Protein AF-A0A7S0EMH3-F1 (afdb_monomer)

Organism: NCBI:txid3032

InterPro domains:
  IPR011042 Six-bladed beta-propeller, TolB-like [G3DSA:2.120.10.30] (2-107)

Solvent-accessible surface area (backbone atoms only — not comparable to full-atom values): 6421 Å² total; per-residue (Å²): 114,41,82,49,68,49,97,81,18,48,42,33,32,28,39,85,86,65,83,47,75,39,56,42,55,70,87,83,54,85,55,51,29,46,41,78,76,40,62,30,70,86,60,54,33,35,36,30,40,34,37,42,59,98,46,103,78,55,87,83,69,55,52,32,27,45,34,30,23,35,62,84,76,19,49,76,78,46,76,43,81,46,95,55,58,67,82,45,71,46,56,38,87,85,48,82,48,75,52,68,43,58,74,78,80,76,80,126

Structure (mmCIF, N/CA/C/O backbone):
data_AF-A0A7S0EMH3-F1
#
_entry.id   AF-A0A7S0EMH3-F1
#
loop_
_atom_site.group_PDB
_atom_site.id
_atom_site.type_symbol
_atom_site.label_atom_id
_atom_site.label_alt_id
_atom_site.label_comp_id
_atom_site.label_asym_id
_atom_site.label_entity_id
_atom_site.label_seq_id
_atom_site.pdbx_PDB_ins_code
_atom_site.Cartn_x
_atom_site.Cartn_y
_atom_site.Cartn_z
_atom_site.occupancy
_atom_site.B_iso_or_equiv
_atom_site.auth_seq_id
_atom_site.auth_comp_id
_atom_site.auth_asym_id
_atom_site.auth_atom_id
_atom_site.pdbx_PDB_model_num
ATOM 1 N N . ARG A 1 1 ? -11.995 -10.960 1.320 1.00 92.25 1 ARG A N 1
ATOM 2 C CA . ARG A 1 1 ? -11.150 -10.348 0.269 1.00 92.25 1 ARG A CA 1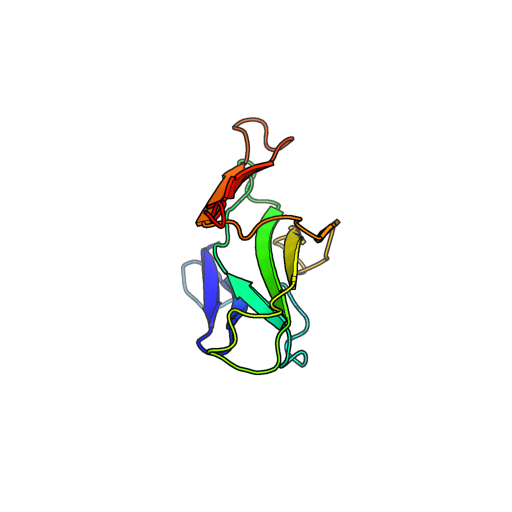
ATOM 3 C C . ARG A 1 1 ? -9.706 -10.514 0.695 1.00 92.25 1 ARG A C 1
ATOM 5 O O . ARG A 1 1 ? -9.432 -10.375 1.880 1.00 92.25 1 ARG A O 1
ATOM 12 N N . ILE A 1 2 ? -8.829 -10.873 -0.229 1.00 96.06 2 ILE A N 1
ATOM 13 C CA . ILE A 1 2 ? -7.413 -11.143 0.023 1.00 96.06 2 ILE A CA 1
ATOM 14 C C . ILE A 1 2 ? -6.626 -10.212 -0.893 1.00 96.06 2 ILE A C 1
ATOM 16 O O . ILE A 1 2 ? -6.942 -10.132 -2.073 1.00 96.06 2 ILE A O 1
ATOM 20 N N . ALA A 1 3 ? -5.638 -9.497 -0.358 1.00 96.62 3 ALA A N 1
ATOM 21 C CA . ALA A 1 3 ? -4.696 -8.755 -1.190 1.00 96.62 3 ALA A CA 1
ATOM 22 C C . ALA A 1 3 ? -3.547 -9.694 -1.563 1.00 96.62 3 ALA A C 1
ATOM 24 O O . ALA A 1 3 ? -2.989 -10.351 -0.683 1.00 96.62 3 ALA A O 1
ATOM 25 N N . CYS A 1 4 ? -3.199 -9.772 -2.842 1.00 94.81 4 CYS A N 1
ATOM 26 C CA . CYS A 1 4 ? -2.108 -10.605 -3.328 1.00 94.81 4 CYS A CA 1
ATOM 27 C C . CYS A 1 4 ? -1.167 -9.814 -4.238 1.00 94.81 4 CYS A C 1
ATOM 29 O O . CYS A 1 4 ? -1.546 -8.809 -4.844 1.00 94.81 4 CYS A O 1
ATOM 31 N N . LEU A 1 5 ? 0.078 -10.283 -4.306 1.00 93.44 5 LEU A N 1
ATOM 32 C CA . LEU A 1 5 ? 1.096 -9.773 -5.213 1.00 93.44 5 LEU A CA 1
ATOM 33 C C . LEU A 1 5 ? 1.421 -10.847 -6.245 1.00 93.44 5 LEU A C 1
ATOM 35 O O . LEU A 1 5 ? 1.612 -12.010 -5.881 1.00 93.44 5 LEU A O 1
ATOM 39 N N . THR A 1 6 ? 1.502 -10.467 -7.515 1.00 91.56 6 THR A N 1
ATOM 40 C CA . THR A 1 6 ? 1.969 -11.374 -8.568 1.00 91.56 6 THR A CA 1
ATOM 41 C C . THR A 1 6 ? 3.493 -11.432 -8.595 1.00 91.56 6 THR A C 1
ATOM 43 O O . THR A 1 6 ? 4.188 -10.616 -7.982 1.00 91.56 6 THR A O 1
ATOM 46 N N . ARG A 1 7 ? 4.039 -12.386 -9.354 1.00 88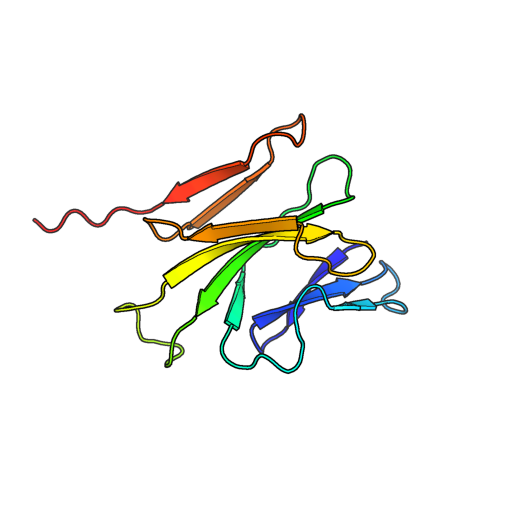.00 7 ARG A N 1
ATOM 47 C CA . ARG A 1 7 ? 5.487 -12.512 -9.567 1.00 88.00 7 ARG A CA 1
ATOM 48 C C . ARG A 1 7 ? 6.085 -11.266 -10.233 1.00 88.00 7 ARG A C 1
ATOM 50 O O . ARG A 1 7 ? 7.239 -10.914 -9.987 1.00 88.00 7 ARG A O 1
ATOM 57 N N . GLU A 1 8 ? 5.294 -10.593 -11.055 1.00 87.50 8 GLU A N 1
ATOM 58 C CA . GLU A 1 8 ? 5.640 -9.369 -11.775 1.00 87.50 8 GLU A CA 1
ATOM 59 C C . GLU A 1 8 ? 5.615 -8.141 -10.855 1.00 87.50 8 GLU A C 1
ATOM 61 O O . GLU A 1 8 ? 6.135 -7.093 -11.229 1.00 87.50 8 GLU A O 1
ATOM 66 N N . GLY A 1 9 ? 5.087 -8.278 -9.635 1.00 90.62 9 GLY A N 1
ATOM 67 C CA . GLY A 1 9 ? 4.947 -7.192 -8.672 1.00 90.62 9 GLY A CA 1
ATOM 68 C C . GLY A 1 9 ? 3.640 -6.418 -8.812 1.00 90.62 9 GLY A C 1
ATOM 69 O O . GLY A 1 9 ? 3.546 -5.324 -8.270 1.00 90.62 9 GLY A O 1
ATOM 70 N N . GLN A 1 10 ? 2.638 -6.956 -9.511 1.00 94.25 10 GLN A N 1
ATOM 71 C CA . GLN A 1 10 ? 1.308 -6.347 -9.565 1.00 94.25 10 GLN A CA 1
ATOM 72 C C . GLN A 1 10 ? 0.532 -6.634 -8.286 1.00 94.25 10 GLN A C 1
ATOM 74 O O . GLN A 1 10 ? 0.677 -7.709 -7.701 1.00 94.25 10 GLN A O 1
ATOM 79 N N . ILE A 1 11 ? -0.313 -5.694 -7.870 1.00 96.44 11 ILE A N 1
ATOM 80 C CA . ILE A 1 11 ? -1.173 -5.841 -6.697 1.00 96.44 11 ILE A CA 1
ATOM 81 C C . ILE A 1 11 ? -2.631 -6.051 -7.109 1.00 96.44 11 ILE A C 1
ATOM 83 O O . ILE A 1 11 ? -3.184 -5.321 -7.930 1.00 96.44 11 ILE A O 1
ATOM 87 N N . ASN A 1 12 ? -3.266 -7.056 -6.510 1.00 96.56 12 ASN A N 1
ATOM 88 C CA . ASN A 1 12 ? -4.650 -7.413 -6.800 1.00 96.56 12 ASN A CA 1
ATOM 89 C C . ASN A 1 12 ? -5.419 -7.704 -5.512 1.00 96.56 12 ASN A C 1
ATOM 91 O O . ASN A 1 12 ? -4.842 -8.099 -4.495 1.00 96.56 12 ASN A O 1
ATOM 95 N N . ILE A 1 13 ? -6.739 -7.558 -5.579 1.00 97.19 13 ILE A N 1
ATOM 96 C CA . ILE A 1 13 ? -7.676 -8.109 -4.605 1.00 97.19 13 ILE A CA 1
ATOM 97 C C . ILE A 1 13 ? -8.348 -9.314 -5.221 1.00 97.19 13 ILE A C 1
ATOM 99 O O . ILE A 1 13 ? -8.856 -9.218 -6.328 1.00 97.19 13 ILE A O 1
ATOM 103 N N . VAL A 1 14 ? -8.397 -10.417 -4.486 1.00 95.75 14 VAL A N 1
ATOM 104 C CA . VAL A 1 14 ? -9.122 -11.623 -4.882 1.00 95.75 14 VAL A CA 1
ATOM 105 C C . VAL A 1 14 ? -10.182 -11.985 -3.845 1.00 95.75 14 VAL A C 1
ATOM 107 O O . VAL A 1 14 ? -10.046 -11.701 -2.641 1.00 95.75 14 VAL A O 1
ATOM 110 N N . SER A 1 15 ? -11.274 -12.597 -4.293 1.00 94.4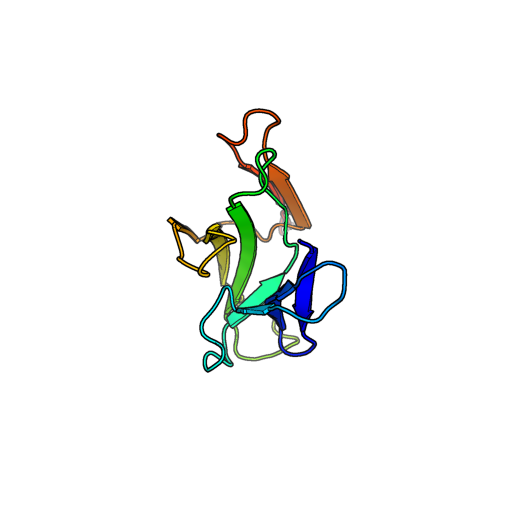4 15 SER A N 1
ATOM 111 C CA . SER A 1 15 ? -12.242 -13.224 -3.397 1.00 94.44 15 SER A CA 1
ATOM 112 C C . SER A 1 15 ? -11.601 -14.421 -2.671 1.00 94.44 15 SER A C 1
ATOM 114 O O . SER A 1 15 ? -10.643 -15.011 -3.172 1.00 94.44 15 SER A O 1
ATOM 116 N N . PRO A 1 16 ? -12.083 -14.801 -1.470 1.00 93.06 16 PRO A N 1
ATOM 117 C CA . PRO A 1 16 ? -11.533 -15.950 -0.743 1.00 93.06 16 PRO A CA 1
ATOM 118 C C . PRO A 1 16 ? -11.636 -17.283 -1.496 1.00 93.06 16 PRO A C 1
ATOM 120 O O . PRO A 1 16 ? -10.824 -18.171 -1.269 1.00 93.06 16 PRO A O 1
ATOM 123 N N . ASP A 1 17 ? -12.622 -17.413 -2.384 1.00 93.69 17 ASP A N 1
ATOM 124 C CA . ASP A 1 17 ? -12.810 -18.569 -3.267 1.00 93.69 17 ASP A CA 1
ATOM 125 C C . ASP A 1 17 ? -12.058 -18.440 -4.610 1.00 93.69 17 ASP A C 1
ATOM 127 O O . ASP A 1 17 ? -12.128 -19.345 -5.439 1.00 93.69 17 ASP A O 1
ATOM 131 N N . GLY A 1 18 ? -11.344 -17.329 -4.830 1.00 89.38 18 GLY A N 1
ATOM 132 C CA . GLY A 1 18 ? -10.494 -17.073 -5.995 1.00 89.38 18 GLY A CA 1
ATOM 133 C C . GLY A 1 18 ? -11.222 -16.740 -7.301 1.00 89.38 18 GLY A C 1
ATOM 134 O O . GLY A 1 18 ? -10.566 -16.610 -8.331 1.00 89.38 18 GLY A O 1
ATOM 135 N N . ARG A 1 19 ? -12.553 -16.623 -7.295 1.00 90.62 19 ARG A N 1
ATOM 136 C CA . ARG A 1 19 ? -13.357 -16.436 -8.517 1.00 90.62 19 ARG A CA 1
ATOM 137 C C . ARG A 1 19 ? -13.416 -14.999 -9.012 1.00 90.62 19 ARG A C 1
ATOM 139 O O . ARG A 1 19 ? -13.498 -14.775 -10.215 1.00 90.62 19 ARG A O 1
ATOM 146 N N . GLU A 1 20 ? -13.375 -14.035 -8.104 1.00 89.75 20 GLU A N 1
ATOM 147 C CA . GLU A 1 20 ? -13.414 -12.615 -8.438 1.00 89.75 20 GLU A CA 1
ATOM 148 C C . GLU A 1 20 ? -12.060 -11.980 -8.157 1.00 89.75 20 GLU A C 1
ATOM 150 O O . GLU A 1 20 ? -11.414 -12.296 -7.152 1.00 89.75 20 GLU A O 1
ATOM 155 N N . HIS A 1 21 ? -11.642 -11.058 -9.025 1.00 92.62 21 HIS A N 1
ATOM 156 C CA . HIS A 1 21 ? -10.446 -10.267 -8.789 1.00 92.62 21 HIS A CA 1
ATOM 157 C C . HIS A 1 21 ? -10.576 -8.831 -9.299 1.00 92.62 21 HIS A C 1
ATOM 159 O O . HIS A 1 21 ? -11.287 -8.556 -10.262 1.00 92.62 21 HIS A O 1
ATOM 165 N N . VAL A 1 22 ? -9.865 -7.925 -8.632 1.00 95.00 22 VAL A N 1
ATOM 166 C CA . VAL A 1 22 ? -9.766 -6.501 -8.959 1.00 95.00 22 VAL A CA 1
ATOM 167 C C . VAL A 1 22 ? -8.286 -6.140 -8.977 1.00 95.00 22 VAL A C 1
ATOM 169 O O . VAL A 1 22 ? -7.599 -6.302 -7.964 1.00 95.00 22 VAL A O 1
ATOM 172 N N . ALA A 1 23 ? -7.789 -5.657 -10.115 1.00 95.62 23 ALA A N 1
ATOM 173 C CA . ALA A 1 23 ? -6.461 -5.059 -10.186 1.00 95.62 23 ALA A CA 1
ATOM 174 C C . ALA A 1 23 ? -6.481 -3.722 -9.435 1.00 95.62 23 ALA A C 1
ATOM 176 O O . ALA A 1 23 ? -7.364 -2.900 -9.669 1.00 95.62 23 ALA A O 1
ATOM 177 N N . LEU A 1 24 ? -5.539 -3.513 -8.510 1.00 96.50 24 LEU A N 1
ATOM 178 C CA . LEU A 1 24 ? -5.441 -2.239 -7.785 1.00 96.50 24 LEU A CA 1
ATOM 179 C C . LEU A 1 24 ? -4.532 -1.227 -8.491 1.00 96.50 24 LEU A C 1
ATOM 181 O O . LEU A 1 24 ? -4.531 -0.059 -8.132 1.00 96.50 24 LEU A O 1
ATOM 185 N N . ALA A 1 25 ? -3.757 -1.661 -9.478 1.00 93.12 25 ALA A N 1
ATOM 186 C CA . ALA A 1 25 ? -2.880 -0.812 -10.272 1.00 93.12 25 ALA A CA 1
ATOM 187 C C . ALA A 1 25 ? -3.075 -1.097 -11.762 1.00 93.12 25 ALA A C 1
ATOM 189 O O . ALA A 1 25 ? -3.680 -2.108 -12.124 1.00 93.12 25 ALA A O 1
ATOM 190 N N . ASP A 1 26 ? -2.555 -0.209 -12.613 1.00 91.44 26 ASP A N 1
ATOM 191 C CA . ASP A 1 26 ? -2.569 -0.403 -14.060 1.00 91.44 26 ASP A CA 1
ATOM 192 C C . ASP A 1 26 ? -1.797 -1.686 -14.421 1.00 91.44 26 ASP A C 1
ATOM 194 O O . ASP A 1 26 ? -0.573 -1.728 -14.262 1.00 91.44 26 ASP A O 1
ATOM 198 N N . PRO A 1 27 ? -2.474 -2.735 -14.924 1.00 88.25 27 PRO A N 1
ATOM 199 C CA . PRO A 1 27 ? -1.819 -3.997 -15.246 1.00 88.25 27 PRO A CA 1
ATOM 200 C C . PRO A 1 27 ? -0.850 -3.874 -16.432 1.00 88.25 27 PRO A C 1
ATOM 202 O O . PRO A 1 27 ? -0.035 -4.772 -16.644 1.00 88.25 27 PRO A O 1
ATOM 205 N N . SER A 1 28 ? -0.925 -2.787 -17.210 1.00 89.56 28 SER A N 1
ATOM 206 C CA . SER A 1 28 ? 0.008 -2.496 -18.300 1.00 89.56 28 SER A CA 1
ATOM 207 C C . SER A 1 28 ? 1.306 -1.828 -17.822 1.00 89.56 28 SER A C 1
ATOM 209 O O . SER A 1 28 ? 2.303 -1.823 -18.555 1.00 89.56 28 SER A O 1
ATOM 211 N N . ASP A 1 29 ? 1.346 -1.325 -16.581 1.00 88.50 29 ASP A N 1
ATOM 212 C CA . ASP A 1 29 ? 2.555 -0.754 -15.995 1.00 88.50 29 ASP A CA 1
ATOM 213 C C . ASP A 1 29 ? 3.533 -1.860 -15.582 1.00 88.50 29 ASP A C 1
ATOM 215 O O . ASP A 1 29 ? 3.450 -2.468 -14.519 1.00 88.50 29 ASP A O 1
ATOM 219 N N . THR A 1 30 ? 4.519 -2.094 -16.442 1.00 85.38 30 THR A N 1
ATOM 220 C CA . THR A 1 30 ? 5.582 -3.086 -16.227 1.00 85.38 30 THR A CA 1
ATOM 221 C C . THR A 1 30 ? 6.778 -2.552 -15.434 1.00 85.38 30 THR A C 1
ATOM 223 O O . THR A 1 30 ? 7.707 -3.309 -15.134 1.00 85.38 30 THR A O 1
ATOM 226 N N . LYS A 1 31 ? 6.796 -1.253 -15.109 1.00 86.88 31 LYS A N 1
ATOM 227 C CA . LYS A 1 31 ? 7.927 -0.573 -14.456 1.00 86.88 31 LYS A CA 1
ATOM 228 C C . LYS A 1 31 ? 7.712 -0.397 -12.961 1.00 86.88 31 LYS A C 1
ATOM 230 O O . LYS A 1 31 ? 8.696 -0.329 -12.218 1.00 86.88 31 LYS A O 1
ATOM 235 N N . THR A 1 32 ? 6.459 -0.316 -12.531 1.00 90.38 32 THR A N 1
ATOM 236 C CA . THR A 1 32 ? 6.095 -0.212 -11.121 1.00 90.38 32 THR A CA 1
ATOM 237 C C . THR A 1 32 ? 5.882 -1.591 -10.524 1.00 90.38 32 THR A C 1
ATOM 239 O O . THR A 1 32 ? 5.210 -2.447 -11.093 1.00 90.38 32 THR A O 1
ATOM 242 N N . ARG A 1 33 ? 6.455 -1.808 -9.342 1.00 91.62 33 ARG A N 1
ATOM 243 C CA . ARG A 1 33 ? 6.236 -3.019 -8.556 1.00 91.62 33 ARG A CA 1
ATOM 244 C C . ARG A 1 33 ? 5.756 -2.655 -7.170 1.00 91.62 33 ARG A C 1
ATOM 246 O O . ARG A 1 33 ? 6.296 -1.750 -6.539 1.00 91.62 33 ARG A O 1
ATOM 253 N N . TYR A 1 34 ? 4.779 -3.401 -6.693 1.00 94.19 34 TYR A N 1
ATOM 254 C CA . TYR A 1 34 ? 4.147 -3.234 -5.399 1.00 94.19 34 TYR A CA 1
ATOM 255 C C . TYR A 1 34 ? 4.629 -4.289 -4.416 1.00 94.19 34 TYR A C 1
ATOM 257 O O . TYR A 1 34 ? 4.913 -5.435 -4.768 1.00 94.19 34 TYR A O 1
ATOM 265 N N . THR A 1 35 ? 4.718 -3.891 -3.153 1.00 93.25 35 THR A N 1
ATOM 266 C CA . THR A 1 35 ? 5.132 -4.753 -2.046 1.00 93.25 35 THR A CA 1
ATOM 267 C C . THR A 1 35 ? 4.340 -4.446 -0.785 1.00 93.25 35 THR A C 1
ATOM 269 O O . THR A 1 35 ? 3.723 -3.386 -0.656 1.00 93.25 35 THR A O 1
ATOM 272 N N . MET A 1 36 ? 4.382 -5.383 0.164 1.00 93.06 36 MET A N 1
ATOM 273 C CA . MET A 1 36 ? 3.884 -5.193 1.529 1.00 93.06 36 MET A CA 1
ATOM 274 C C . MET A 1 36 ? 2.449 -4.631 1.597 1.00 93.06 36 MET A C 1
ATOM 276 O O . MET A 1 36 ? 2.235 -3.587 2.217 1.00 93.06 36 MET A O 1
ATOM 280 N N . PRO A 1 37 ? 1.461 -5.272 0.944 1.00 96.50 37 PRO A N 1
ATOM 281 C CA . PRO A 1 37 ? 0.083 -4.820 1.036 1.00 96.50 37 PRO A CA 1
ATOM 282 C C . PRO A 1 37 ? -0.413 -4.945 2.479 1.00 96.50 37 PRO A C 1
ATOM 284 O O . PRO A 1 37 ? -0.287 -6.001 3.101 1.00 96.50 37 PRO A O 1
ATOM 287 N N . VAL A 1 38 ? -1.012 -3.877 2.997 1.00 97.38 38 VAL A N 1
ATOM 288 C CA . VAL A 1 38 ? -1.650 -3.858 4.315 1.00 97.38 38 VAL A CA 1
ATOM 289 C C . VAL A 1 38 ? -3.030 -3.227 4.228 1.00 97.38 38 VAL A C 1
ATOM 291 O O . VAL A 1 38 ? -3.216 -2.124 3.708 1.00 97.38 38 VAL A O 1
ATOM 294 N N . TRP A 1 39 ? -4.017 -3.950 4.745 1.00 98.12 39 TRP A N 1
ATOM 295 C CA . TRP A 1 39 ? -5.403 -3.503 4.783 1.00 98.12 39 TRP A CA 1
ATOM 296 C C . TRP A 1 39 ? -5.606 -2.416 5.832 1.00 98.12 39 TRP A C 1
ATOM 298 O O . TRP A 1 39 ? -5.055 -2.501 6.934 1.00 98.12 39 TRP A O 1
ATOM 308 N N . SER A 1 40 ? -6.446 -1.432 5.510 1.00 98.06 40 SER A N 1
ATOM 309 C CA . SER A 1 40 ? -7.032 -0.580 6.539 1.00 98.06 40 SER A CA 1
ATOM 310 C C . SER A 1 40 ? -7.916 -1.425 7.472 1.00 98.06 40 SER A C 1
ATOM 312 O O . SER A 1 40 ? -8.465 -2.442 7.040 1.00 98.06 40 SER A O 1
ATOM 314 N N . PRO A 1 41 ? -8.120 -1.015 8.737 1.00 98.06 41 PRO A N 1
ATOM 315 C CA . PRO A 1 41 ? -8.964 -1.755 9.679 1.00 98.06 41 PRO A CA 1
ATOM 316 C C . PRO A 1 41 ? -10.410 -1.957 9.208 1.00 98.06 41 PRO A C 1
ATOM 318 O O . PRO A 1 41 ? -11.014 -2.972 9.536 1.00 98.06 41 PRO A O 1
ATOM 321 N N . SER A 1 42 ? -10.961 -1.020 8.424 1.00 97.38 42 SER A N 1
ATOM 322 C CA . SER A 1 42 ? -12.302 -1.159 7.836 1.00 97.38 42 SER A CA 1
ATOM 323 C C . SER A 1 42 ? -12.352 -2.147 6.667 1.00 97.38 42 SER A C 1
ATOM 325 O O . SER A 1 42 ? -13.426 -2.603 6.284 1.00 97.38 42 SER A O 1
ATOM 327 N N . GLY A 1 43 ? -11.201 -2.475 6.072 1.00 97.00 43 GLY A N 1
ATOM 328 C CA . GLY A 1 43 ? -11.122 -3.313 4.882 1.00 97.00 43 GLY A CA 1
ATOM 329 C C . GLY A 1 43 ? -11.570 -2.613 3.595 1.00 97.00 43 GLY A C 1
ATOM 330 O O . GLY A 1 43 ? -11.800 -3.287 2.594 1.00 97.00 43 GLY A O 1
ATOM 331 N N . ASP A 1 44 ? -11.729 -1.288 3.587 1.00 97.06 44 ASP A N 1
ATOM 332 C CA . ASP A 1 44 ? -12.078 -0.547 2.366 1.00 97.06 44 ASP A CA 1
ATOM 333 C C . ASP A 1 44 ? -10.853 -0.110 1.567 1.00 97.06 44 ASP A C 1
ATOM 335 O O . ASP A 1 44 ? -10.957 0.066 0.352 1.00 97.06 44 ASP A O 1
ATOM 339 N N . MET A 1 45 ? -9.689 -0.007 2.212 1.00 98.00 45 MET A N 1
ATOM 340 C CA . MET A 1 45 ? -8.455 0.452 1.585 1.00 98.00 45 MET A CA 1
ATOM 341 C C . MET A 1 45 ? -7.317 -0.552 1.747 1.00 98.00 45 MET A C 1
ATOM 343 O O . MET A 1 45 ? -7.250 -1.296 2.729 1.00 98.00 45 MET A O 1
ATOM 347 N N . VAL A 1 46 ? -6.383 -0.514 0.802 1.00 98.19 46 VAL A N 1
ATOM 348 C CA . VAL A 1 46 ? -5.100 -1.216 0.883 1.00 98.19 46 VAL A CA 1
ATOM 349 C C . VAL A 1 46 ? -3.981 -0.213 0.680 1.00 98.19 46 VAL A C 1
ATOM 351 O O . VAL A 1 46 ? -3.938 0.465 -0.341 1.00 98.19 46 VAL A O 1
ATOM 354 N N . ALA A 1 47 ? -3.066 -0.135 1.642 1.00 97.81 47 ALA A N 1
ATOM 355 C CA . ALA A 1 47 ? -1.804 0.566 1.464 1.00 97.81 47 ALA A CA 1
ATOM 356 C C . ALA A 1 47 ? -0.738 -0.412 0.969 1.00 97.81 47 ALA A C 1
ATOM 358 O O . ALA A 1 47 ? -0.699 -1.564 1.398 1.00 97.81 47 ALA A O 1
ATOM 359 N N . SER A 1 48 ? 0.134 0.041 0.081 1.00 97.19 48 SER A N 1
ATOM 360 C CA . SER A 1 48 ? 1.250 -0.736 -0.444 1.00 97.19 48 SER A CA 1
ATOM 361 C C . SER A 1 48 ? 2.415 0.188 -0.768 1.00 97.19 48 SER A C 1
ATOM 363 O O . SER A 1 48 ? 2.245 1.389 -0.977 1.00 97.19 48 SER A O 1
ATOM 365 N N . VAL A 1 49 ? 3.617 -0.376 -0.792 1.00 95.19 49 VAL A N 1
ATOM 366 C CA . VAL A 1 49 ? 4.817 0.334 -1.216 1.00 95.19 49 VAL A CA 1
ATOM 367 C C . VAL A 1 49 ? 5.078 -0.004 -2.673 1.00 95.19 49 VAL A C 1
ATOM 369 O O . VAL A 1 49 ? 5.391 -1.151 -2.996 1.00 95.19 49 VAL A O 1
ATOM 372 N N . ALA A 1 50 ? 4.975 1.001 -3.530 1.00 93.38 50 ALA A N 1
ATOM 373 C CA . ALA A 1 50 ? 5.424 0.954 -4.906 1.00 93.38 50 ALA A CA 1
ATOM 374 C C . ALA A 1 50 ? 6.910 1.318 -4.990 1.00 93.38 50 ALA A C 1
ATOM 376 O O . ALA A 1 50 ? 7.380 2.217 -4.289 1.00 93.38 50 ALA A O 1
ATOM 377 N N . PHE A 1 51 ? 7.647 0.668 -5.878 1.00 88.44 51 PHE A N 1
ATOM 378 C CA . PHE A 1 51 ? 8.971 1.113 -6.287 1.00 88.44 51 PHE A CA 1
ATOM 379 C C . PHE A 1 51 ? 9.087 1.084 -7.809 1.00 88.44 51 PHE A C 1
ATOM 381 O O . PHE A 1 51 ? 8.592 0.169 -8.469 1.00 88.44 51 PHE A O 1
ATOM 388 N N . THR A 1 52 ? 9.736 2.108 -8.360 1.00 81.44 52 THR A N 1
ATOM 389 C CA . THR A 1 52 ? 10.018 2.242 -9.792 1.00 81.44 52 THR A CA 1
ATOM 390 C C . THR A 1 52 ? 11.528 2.199 -10.002 1.00 81.44 52 THR A C 1
ATOM 392 O O . THR A 1 52 ? 12.282 2.917 -9.345 1.00 81.44 52 THR A O 1
ATOM 395 N N . GLY A 1 53 ? 12.000 1.311 -10.878 1.00 67.69 53 GLY A N 1
ATOM 396 C CA . GLY A 1 53 ? 13.433 1.126 -11.108 1.00 67.69 53 GLY A CA 1
ATOM 397 C C . GLY A 1 53 ? 13.733 0.159 -12.250 1.00 67.69 53 GLY A C 1
ATOM 398 O O . GLY A 1 53 ? 12.995 -0.791 -12.492 1.00 67.69 53 GLY A O 1
ATOM 399 N N . THR A 1 54 ? 14.827 0.404 -12.972 1.00 54.50 54 THR A N 1
ATOM 400 C CA . THR A 1 54 ? 15.178 -0.286 -14.227 1.00 54.50 54 THR A CA 1
ATOM 401 C C . THR A 1 54 ? 15.895 -1.628 -14.053 1.00 54.50 54 THR A C 1
ATOM 403 O O . THR A 1 54 ? 16.219 -2.272 -15.046 1.00 54.50 54 THR A O 1
ATOM 406 N N . ALA A 1 55 ? 16.128 -2.107 -12.829 1.00 51.09 55 ALA A N 1
ATOM 407 C CA . ALA A 1 55 ? 16.731 -3.420 -12.620 1.00 51.09 55 ALA A CA 1
ATOM 408 C C . ALA A 1 55 ? 16.284 -4.035 -11.295 1.00 51.09 55 ALA A C 1
ATOM 410 O O . ALA A 1 55 ? 16.387 -3.387 -10.254 1.00 51.09 55 ALA A O 1
ATOM 411 N N . LEU A 1 56 ? 15.909 -5.322 -11.328 1.00 51.66 56 LEU A N 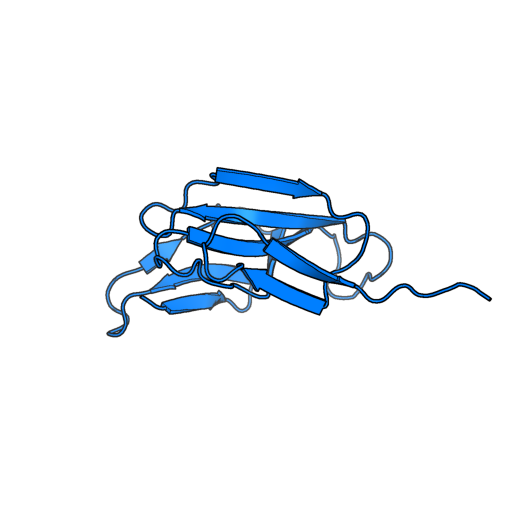1
ATOM 412 C CA . LEU A 1 56 ? 15.579 -6.151 -10.156 1.00 51.66 56 LEU A CA 1
ATOM 413 C C . LEU A 1 56 ? 16.636 -6.103 -9.028 1.00 51.66 56 LEU A C 1
ATOM 415 O O . LEU A 1 56 ? 16.330 -6.484 -7.904 1.00 51.66 56 LEU A O 1
ATOM 419 N N . ASN A 1 57 ? 17.853 -5.626 -9.317 1.00 50.09 57 ASN A N 1
ATOM 420 C CA . ASN A 1 57 ? 19.007 -5.640 -8.417 1.00 50.09 57 ASN A CA 1
ATOM 421 C C . ASN A 1 57 ? 19.666 -4.261 -8.197 1.00 50.09 57 ASN A C 1
ATOM 423 O O . ASN A 1 57 ? 20.682 -4.182 -7.505 1.00 50.09 57 ASN A O 1
ATOM 427 N N . SER A 1 58 ? 19.128 -3.167 -8.752 1.00 50.88 58 SER A N 1
ATOM 428 C CA . SER A 1 58 ? 19.701 -1.829 -8.536 1.00 50.88 58 SER A CA 1
ATOM 429 C C . SER A 1 58 ? 19.122 -1.199 -7.268 1.00 50.88 58 SER A C 1
ATOM 431 O O . SER A 1 58 ? 18.114 -0.493 -7.288 1.00 50.88 58 SER A O 1
ATOM 433 N N . LYS A 1 59 ? 19.801 -1.419 -6.137 1.00 52.47 59 LYS A N 1
ATOM 434 C CA . LYS A 1 59 ? 19.539 -0.707 -4.871 1.00 52.47 59 LYS A CA 1
ATOM 435 C C . LYS A 1 59 ? 19.762 0.812 -4.965 1.00 52.47 59 LYS A C 1
ATOM 437 O O . LYS A 1 59 ? 19.517 1.509 -3.987 1.00 52.47 59 LYS A O 1
ATOM 442 N N . VAL A 1 60 ? 20.280 1.308 -6.089 1.00 53.03 60 VAL A N 1
ATOM 443 C CA . VAL A 1 60 ? 20.925 2.621 -6.168 1.00 53.03 60 VAL A CA 1
ATOM 444 C C . VAL A 1 60 ? 19.927 3.758 -6.416 1.00 53.03 60 VAL A C 1
ATOM 446 O O . VAL A 1 60 ? 20.172 4.839 -5.904 1.00 53.03 60 VAL A O 1
ATOM 449 N N . ASP A 1 61 ? 18.773 3.518 -7.058 1.00 56.16 61 ASP A N 1
ATOM 450 C CA . ASP A 1 61 ? 17.831 4.605 -7.421 1.00 56.16 61 ASP A CA 1
ATOM 451 C C . ASP A 1 61 ? 16.334 4.260 -7.297 1.00 56.16 61 ASP A C 1
ATOM 453 O O . ASP A 1 61 ? 15.472 4.931 -7.867 1.00 56.16 61 ASP A O 1
ATOM 457 N N . SER A 1 62 ? 15.980 3.215 -6.544 1.00 67.12 62 SER A N 1
ATOM 458 C CA . SER A 1 62 ? 14.569 2.834 -6.386 1.00 67.12 62 SER A CA 1
ATOM 459 C C . SER A 1 62 ? 13.817 3.877 -5.545 1.00 67.12 62 SER A C 1
ATOM 461 O O . SER A 1 62 ? 13.935 3.900 -4.315 1.00 67.12 62 SER A O 1
ATOM 463 N N . ARG A 1 63 ? 13.027 4.745 -6.193 1.00 82.19 63 ARG A N 1
ATOM 464 C CA . ARG A 1 63 ? 12.119 5.667 -5.496 1.00 82.19 63 ARG A CA 1
ATOM 465 C C . ARG A 1 63 ? 10.955 4.869 -4.928 1.00 82.19 63 ARG A C 1
ATOM 467 O O . ARG A 1 63 ? 10.205 4.248 -5.679 1.00 82.19 63 ARG A O 1
ATOM 474 N N . HIS A 1 64 ? 10.812 4.895 -3.608 1.00 90.06 64 HIS A N 1
ATOM 475 C CA . HIS A 1 64 ? 9.709 4.236 -2.923 1.00 90.06 64 HIS A CA 1
ATOM 476 C C . HIS A 1 64 ? 8.546 5.210 -2.786 1.00 90.06 64 HIS A C 1
ATOM 478 O O . HIS A 1 64 ? 8.735 6.362 -2.403 1.00 90.06 64 HIS A O 1
ATOM 484 N N . THR A 1 65 ? 7.347 4.737 -3.082 1.00 94.06 65 THR A N 1
ATOM 485 C CA . THR A 1 65 ? 6.115 5.510 -2.977 1.00 94.06 65 THR A CA 1
ATOM 486 C C . THR A 1 65 ? 5.127 4.719 -2.137 1.00 94.06 65 THR A C 1
ATOM 488 O O . THR A 1 65 ? 4.853 3.559 -2.429 1.00 94.06 65 THR A O 1
ATOM 491 N N . LEU A 1 66 ? 4.607 5.323 -1.073 1.00 96.19 66 LEU A N 1
ATOM 492 C CA . LEU A 1 66 ? 3.454 4.788 -0.363 1.00 96.19 66 LEU A CA 1
ATOM 493 C C . LEU A 1 66 ? 2.214 5.097 -1.194 1.00 96.19 66 LEU A C 1
ATOM 495 O O . LEU A 1 66 ? 1.927 6.267 -1.432 1.00 96.19 66 LEU A O 1
ATOM 499 N N . THR A 1 67 ? 1.475 4.072 -1.595 1.00 97.19 67 THR A N 1
ATOM 500 C CA . THR A 1 67 ? 0.230 4.219 -2.349 1.00 97.19 67 THR A CA 1
ATOM 501 C C . THR A 1 67 ? -0.915 3.573 -1.586 1.00 97.19 67 THR A C 1
ATOM 503 O O . THR A 1 67 ? -0.756 2.490 -1.024 1.00 97.19 67 THR A O 1
ATOM 506 N N . VAL A 1 68 ? -2.066 4.241 -1.549 1.00 97.88 68 VAL A N 1
ATOM 507 C CA . VAL A 1 68 ? -3.296 3.732 -0.939 1.00 97.88 68 VAL A CA 1
ATOM 508 C C . VAL A 1 68 ? -4.369 3.616 -2.005 1.00 97.88 68 VAL A C 1
ATOM 510 O O . VAL A 1 68 ? -4.688 4.594 -2.679 1.00 97.88 68 VAL A O 1
ATOM 513 N N . PHE A 1 69 ? -4.947 2.428 -2.104 1.00 97.81 69 PHE A N 1
ATOM 514 C CA . PHE A 1 69 ? -5.974 2.079 -3.071 1.00 97.81 69 PHE A CA 1
ATOM 515 C C . PHE A 1 69 ? -7.312 1.820 -2.394 1.00 97.81 69 PHE A C 1
ATOM 517 O O . PHE A 1 69 ? -7.359 1.228 -1.311 1.00 97.81 69 PHE A O 1
ATOM 524 N N . GLN A 1 70 ? -8.401 2.160 -3.075 1.00 97.19 70 GLN A N 1
ATOM 525 C CA . GLN A 1 70 ? -9.712 1.599 -2.791 1.00 97.19 70 GLN A CA 1
ATOM 526 C C . GLN A 1 70 ? -9.762 0.139 -3.226 1.00 97.19 70 GLN A C 1
ATOM 528 O O . GLN A 1 70 ? -9.530 -0.225 -4.374 1.00 97.19 70 GLN A O 1
ATOM 533 N N . SER A 1 71 ? -10.137 -0.722 -2.291 1.00 95.88 71 SER A N 1
ATOM 534 C CA . SER A 1 71 ? -10.145 -2.173 -2.490 1.00 95.88 71 SER A CA 1
ATOM 535 C C . SER A 1 71 ? -11.240 -2.703 -3.421 1.00 95.88 71 SER A C 1
ATOM 537 O O . SER A 1 71 ? -11.221 -3.887 -3.750 1.00 95.88 71 SER A O 1
ATOM 539 N N . ARG A 1 72 ? -12.245 -1.887 -3.766 1.00 94.31 72 ARG A N 1
ATOM 540 C CA . ARG A 1 72 ? -13.408 -2.319 -4.563 1.00 94.31 72 ARG A CA 1
ATOM 541 C C . ARG A 1 72 ? -13.209 -2.107 -6.059 1.00 94.31 72 ARG A C 1
ATOM 543 O O . ARG A 1 72 ? -13.703 -2.910 -6.835 1.00 94.31 72 ARG A O 1
ATOM 550 N N . ASN A 1 73 ? -12.513 -1.041 -6.439 1.00 93.25 73 ASN A N 1
ATOM 551 C CA . ASN A 1 73 ? -12.357 -0.609 -7.828 1.00 93.25 73 ASN A CA 1
ATOM 552 C C . ASN A 1 73 ? -10.897 -0.352 -8.233 1.00 93.25 73 ASN A C 1
ATOM 554 O O . ASN A 1 73 ? -10.639 -0.184 -9.416 1.00 93.25 73 ASN A O 1
ATOM 558 N N . GLY A 1 74 ? -9.955 -0.349 -7.284 1.00 94.12 74 GLY A N 1
ATOM 559 C CA . GLY A 1 74 ? -8.549 -0.077 -7.569 1.00 94.12 74 GLY A CA 1
ATOM 560 C C . GLY A 1 74 ? -8.176 1.400 -7.611 1.00 94.12 74 GLY A C 1
ATOM 561 O O . GLY A 1 74 ? -7.029 1.711 -7.913 1.00 94.12 74 GLY A O 1
ATOM 562 N N . ASP A 1 75 ? -9.083 2.321 -7.275 1.00 95.25 75 ASP A N 1
ATOM 563 C CA . ASP A 1 75 ? -8.778 3.749 -7.364 1.00 95.25 75 ASP A CA 1
ATOM 564 C C . ASP A 1 75 ? -7.650 4.138 -6.404 1.00 95.25 75 ASP A C 1
ATOM 566 O O . ASP A 1 75 ? -7.693 3.848 -5.206 1.00 95.25 75 ASP A O 1
ATOM 570 N N . CYS A 1 76 ? -6.649 4.853 -6.916 1.00 96.06 76 CYS A N 1
ATOM 571 C CA . CYS A 1 76 ? -5.593 5.439 -6.100 1.00 96.06 76 CYS A CA 1
ATOM 572 C C . CYS A 1 76 ? -6.141 6.653 -5.334 1.00 96.06 76 CYS A C 1
ATOM 574 O O . CYS A 1 76 ? -6.437 7.692 -5.921 1.00 96.06 76 CYS A O 1
ATOM 576 N N . CYS A 1 77 ? -6.265 6.533 -4.012 1.00 94.81 77 CYS A N 1
ATOM 577 C CA . CYS A 1 77 ? -6.754 7.609 -3.146 1.00 94.81 77 CYS A CA 1
ATOM 578 C C . CYS A 1 77 ? -5.637 8.506 -2.613 1.00 94.81 77 CYS A C 1
ATOM 580 O O . CYS A 1 77 ? -5.881 9.662 -2.273 1.00 94.81 77 CYS A O 1
ATOM 582 N N . PHE A 1 78 ? -4.426 7.966 -2.474 1.00 95.44 78 PHE A N 1
ATOM 583 C CA . PHE A 1 78 ? -3.295 8.680 -1.895 1.00 95.44 78 PHE A CA 1
ATOM 584 C C . PHE A 1 78 ? -1.979 8.115 -2.418 1.00 95.44 78 PHE A C 1
ATOM 586 O O . PHE A 1 78 ? -1.823 6.901 -2.549 1.00 95.44 78 PHE A O 1
ATOM 593 N N . SER A 1 79 ? -1.015 8.998 -2.664 1.00 95.75 79 SER A N 1
ATOM 594 C CA . SER A 1 79 ? 0.333 8.625 -3.075 1.00 95.75 79 SER A CA 1
ATOM 595 C C . SER A 1 79 ? 1.355 9.595 -2.487 1.00 95.75 79 SER A C 1
ATOM 597 O O . SER A 1 79 ? 1.176 10.810 -2.574 1.00 95.75 79 SER A O 1
ATOM 599 N N . LEU A 1 80 ? 2.420 9.070 -1.878 1.00 95.06 80 LEU A N 1
ATOM 600 C CA . LEU A 1 80 ? 3.475 9.859 -1.243 1.00 95.06 80 LEU A CA 1
ATOM 601 C C . LEU A 1 80 ? 4.851 9.254 -1.520 1.00 95.06 80 LEU A C 1
ATOM 603 O O . LEU A 1 80 ? 5.118 8.112 -1.143 1.00 95.06 80 LEU A O 1
ATOM 607 N N . ALA A 1 81 ? 5.747 10.041 -2.115 1.00 92.88 81 ALA A N 1
ATOM 608 C CA . ALA A 1 81 ? 7.151 9.667 -2.247 1.00 92.88 81 ALA A CA 1
ATOM 609 C C . ALA A 1 81 ? 7.813 9.600 -0.860 1.00 92.88 81 ALA A C 1
ATOM 611 O O . ALA A 1 81 ? 7.756 10.554 -0.083 1.00 92.88 81 ALA A O 1
ATOM 612 N N . LEU A 1 82 ? 8.440 8.469 -0.549 1.00 89.88 82 LEU A N 1
ATOM 613 C CA . LEU A 1 82 ? 9.103 8.233 0.726 1.00 89.88 82 LEU A CA 1
ATOM 614 C C . LEU A 1 82 ? 10.579 8.618 0.641 1.00 89.88 82 LEU A C 1
ATOM 616 O O . LEU A 1 82 ? 11.293 8.210 -0.274 1.00 89.88 82 LEU A O 1
ATOM 620 N N . SER A 1 83 ? 11.055 9.341 1.652 1.00 85.69 83 SER A N 1
ATOM 621 C CA . SER A 1 83 ? 12.471 9.709 1.780 1.00 85.69 83 SER A CA 1
ATOM 622 C C . SER A 1 83 ? 13.370 8.528 2.156 1.00 85.69 83 SER A C 1
ATOM 624 O O . SER A 1 83 ? 14.585 8.599 1.985 1.00 85.69 83 SER A O 1
ATOM 626 N N . PHE A 1 84 ? 12.791 7.444 2.683 1.00 85.06 84 PHE A N 1
ATOM 627 C CA . PHE A 1 84 ? 13.517 6.261 3.134 1.00 85.06 84 PHE A CA 1
ATOM 628 C C . PHE A 1 84 ? 12.801 4.980 2.703 1.00 85.06 84 PHE A C 1
ATOM 630 O O . PHE A 1 84 ? 11.573 4.927 2.681 1.00 85.06 84 PHE A O 1
ATOM 637 N N . SER A 1 85 ? 13.572 3.929 2.412 1.00 85.81 85 SER A N 1
ATOM 638 C CA . SER A 1 85 ? 13.034 2.610 2.062 1.00 85.81 85 SER A CA 1
ATOM 639 C C . SER A 1 85 ? 12.297 2.003 3.265 1.00 85.81 85 SER A C 1
ATOM 641 O O . SER A 1 85 ? 12.934 1.759 4.301 1.00 85.81 85 SER A O 1
ATOM 643 N N . PRO A 1 86 ? 10.986 1.732 3.159 1.00 89.50 86 PRO A N 1
ATOM 644 C CA . PRO A 1 86 ? 10.246 1.066 4.219 1.00 89.50 86 PRO A CA 1
ATOM 645 C C . PRO A 1 86 ? 10.586 -0.433 4.258 1.00 89.50 86 PRO A C 1
ATOM 647 O O . PRO A 1 86 ? 10.876 -1.041 3.232 1.00 89.50 86 PRO A O 1
ATOM 650 N N . TYR A 1 87 ? 10.541 -1.034 5.447 1.00 87.25 87 TYR A N 1
ATOM 651 C CA . TYR A 1 87 ? 10.624 -2.491 5.644 1.00 87.25 87 TYR A CA 1
ATOM 652 C C . TYR A 1 87 ? 9.490 -3.049 6.518 1.00 87.25 87 TYR A C 1
ATOM 654 O O . TYR A 1 87 ? 9.341 -4.262 6.635 1.00 87.25 87 TYR A O 1
ATOM 662 N N . CYS A 1 88 ? 8.678 -2.176 7.118 1.00 91.12 88 CYS A N 1
ATOM 663 C CA . CYS A 1 88 ? 7.405 -2.514 7.750 1.00 91.12 88 CYS A CA 1
ATOM 664 C C . CYS A 1 88 ? 6.413 -1.373 7.488 1.00 91.12 88 CYS A C 1
ATOM 666 O O . CYS A 1 88 ? 6.829 -0.215 7.505 1.00 91.12 88 CYS A O 1
ATOM 668 N N . LEU A 1 89 ? 5.141 -1.691 7.244 1.00 95.19 89 LEU A N 1
ATOM 669 C CA . LEU A 1 89 ? 4.053 -0.737 7.020 1.00 95.19 89 LEU A CA 1
ATOM 670 C C . LEU A 1 89 ? 2.848 -1.177 7.854 1.00 95.19 89 LEU A C 1
ATOM 672 O O . LEU A 1 89 ? 2.534 -2.365 7.872 1.00 95.19 89 LEU A O 1
ATOM 676 N N . GLN A 1 90 ? 2.170 -0.256 8.537 1.00 97.25 90 GLN A N 1
ATOM 677 C CA . GLN A 1 90 ? 0.982 -0.597 9.318 1.00 97.25 90 GLN A CA 1
ATOM 678 C C . GLN A 1 90 ? 0.011 0.581 9.428 1.00 97.25 90 GLN A C 1
ATOM 680 O O . GLN A 1 90 ? 0.413 1.724 9.644 1.00 97.25 90 GLN A O 1
ATOM 685 N N . TRP A 1 91 ? -1.284 0.289 9.331 1.00 98.12 91 TRP A N 1
ATOM 686 C CA . TRP A 1 91 ? -2.341 1.241 9.661 1.00 98.12 91 TRP A CA 1
ATOM 687 C C . TRP A 1 91 ? -2.521 1.373 11.176 1.00 98.12 91 TRP A C 1
ATOM 689 O O . TRP A 1 91 ? -2.435 0.393 11.920 1.00 98.12 91 TRP A O 1
ATOM 699 N N . SER A 1 92 ? -2.856 2.575 11.643 1.00 98.00 92 SER A N 1
ATOM 700 C CA . SER A 1 92 ? -3.405 2.747 12.987 1.00 98.00 92 SER A CA 1
ATOM 701 C C . SER A 1 92 ? -4.721 1.978 13.124 1.00 98.00 92 SER A C 1
ATOM 703 O O . SER A 1 92 ? -5.434 1.769 12.146 1.00 98.00 92 SER A O 1
ATOM 705 N N . LYS 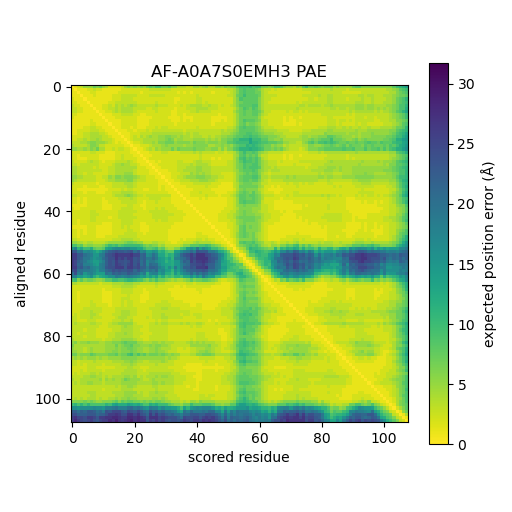A 1 93 ? -5.100 1.608 14.355 1.00 97.12 93 LYS A N 1
ATOM 706 C CA . LYS A 1 93 ? -6.381 0.922 14.620 1.00 97.12 93 LYS A CA 1
ATOM 707 C C . LYS A 1 93 ? -7.606 1.719 14.155 1.00 97.12 93 LYS A C 1
ATOM 709 O O . LYS A 1 93 ? -8.613 1.123 13.801 1.00 97.12 93 LYS A O 1
ATOM 714 N N . SER A 1 94 ? -7.509 3.049 14.149 1.00 96.94 94 SER A N 1
ATOM 715 C CA . SER A 1 94 ? -8.542 3.955 13.634 1.00 96.94 94 SER A CA 1
ATOM 716 C C . SER A 1 94 ? -8.599 4.022 12.104 1.00 96.94 94 SER A C 1
ATOM 718 O O . SER A 1 94 ? -9.552 4.568 11.565 1.00 96.94 94 SER A O 1
ATOM 720 N N . GLY A 1 95 ? -7.575 3.533 11.395 1.00 95.62 95 GLY A N 1
ATOM 721 C CA . GLY A 1 95 ? -7.468 3.628 9.937 1.00 95.62 95 GLY A CA 1
ATOM 722 C C . GLY A 1 95 ? -7.147 5.026 9.403 1.00 95.62 95 GLY A C 1
ATOM 723 O O . GLY A 1 95 ? -7.183 5.230 8.198 1.00 95.62 95 GLY A O 1
ATOM 724 N N . THR A 1 96 ? -6.834 5.989 10.272 1.00 95.31 96 THR A N 1
ATOM 725 C CA . THR A 1 96 ? -6.565 7.384 9.881 1.00 95.31 96 THR A CA 1
ATOM 726 C C . THR A 1 96 ? -5.094 7.661 9.603 1.00 95.31 96 THR A C 1
ATOM 728 O O . THR A 1 96 ? -4.776 8.598 8.883 1.00 95.31 96 THR A O 1
ATOM 731 N N . ASN A 1 97 ? -4.19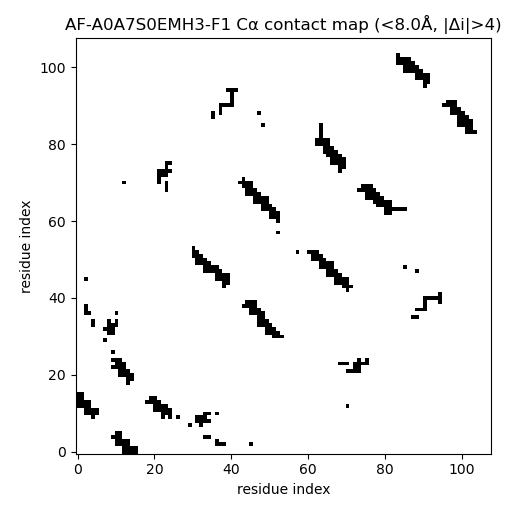2 6.869 10.187 1.00 97.25 97 ASN A N 1
ATOM 732 C CA . ASN A 1 97 ? -2.752 7.068 10.082 1.00 97.25 97 ASN A CA 1
ATOM 733 C C . ASN A 1 97 ? -2.078 5.800 9.563 1.00 97.25 97 ASN A C 1
ATOM 735 O O . ASN A 1 97 ? -2.554 4.688 9.799 1.00 97.25 97 ASN A O 1
ATOM 739 N N . ILE A 1 98 ? -0.924 5.974 8.927 1.00 96.38 98 ILE A N 1
ATOM 740 C CA . ILE A 1 98 ? -0.032 4.890 8.524 1.00 96.38 98 ILE A CA 1
ATOM 741 C C . ILE A 1 98 ? 1.337 5.168 9.137 1.00 96.38 98 ILE A C 1
ATOM 743 O O . ILE A 1 98 ? 1.862 6.274 9.013 1.00 96.38 98 ILE A O 1
ATOM 747 N N . CYS A 1 99 ? 1.922 4.168 9.791 1.00 95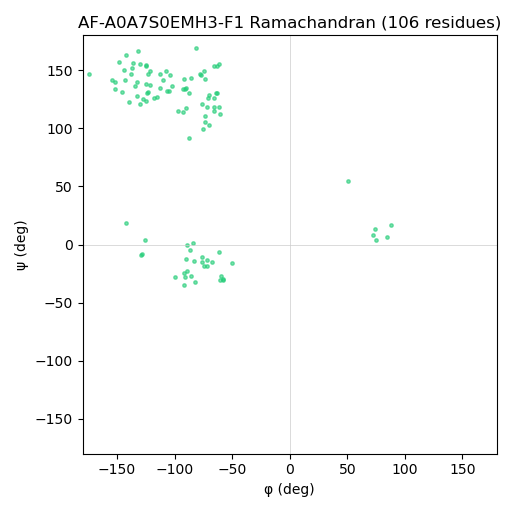.62 99 CYS A N 1
ATOM 748 C CA . CYS A 1 99 ? 3.316 4.198 10.209 1.00 95.62 99 CYS A CA 1
ATOM 749 C C . CYS A 1 99 ? 4.144 3.257 9.334 1.00 95.62 99 CYS A C 1
ATOM 751 O O . CYS A 1 99 ? 3.658 2.232 8.850 1.00 95.62 99 CYS A O 1
ATOM 753 N N . TYR A 1 100 ? 5.413 3.605 9.140 1.00 94.06 100 TYR A N 1
ATOM 754 C CA . TYR A 1 100 ? 6.374 2.714 8.513 1.00 94.06 100 TYR A CA 1
ATOM 755 C C . TYR A 1 100 ? 7.697 2.744 9.265 1.00 94.06 100 TYR A C 1
ATOM 757 O O . TYR A 1 100 ? 8.063 3.745 9.883 1.00 94.06 100 TYR A O 1
ATOM 765 N 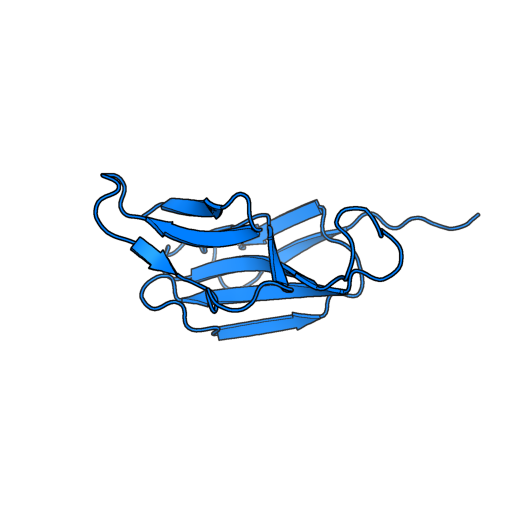N . LEU A 1 101 ? 8.417 1.630 9.201 1.00 92.06 101 LEU A N 1
ATOM 766 C CA . LEU A 1 101 ? 9.789 1.544 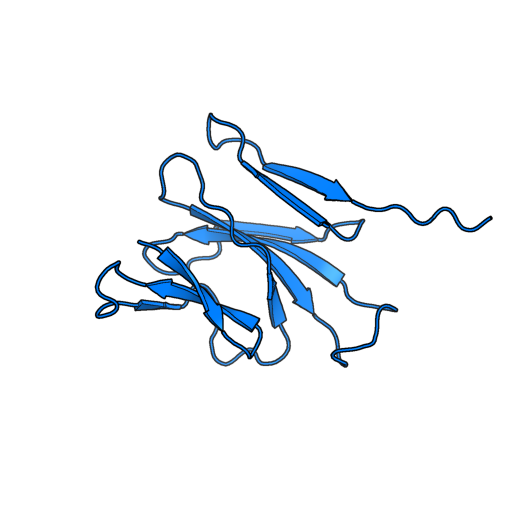9.677 1.00 92.06 101 LEU A CA 1
ATOM 767 C C . LEU A 1 101 ? 10.724 1.593 8.477 1.00 92.06 101 LEU A C 1
ATOM 769 O O . LEU A 1 101 ? 10.489 0.903 7.486 1.00 92.06 101 LEU A O 1
ATOM 773 N N . SER A 1 102 ? 11.806 2.358 8.581 1.00 88.44 102 SER A N 1
ATOM 774 C CA . SER A 1 102 ? 12.853 2.423 7.561 1.00 88.44 102 SER A CA 1
ATOM 775 C C . SER A 1 102 ? 14.213 2.075 8.138 1.00 88.44 102 SER A C 1
ATOM 777 O O . SER A 1 102 ? 14.509 2.410 9.286 1.00 88.44 102 SER A O 1
ATOM 779 N N . ARG A 1 103 ? 15.068 1.438 7.336 1.00 76.75 103 ARG A N 1
ATOM 780 C CA . ARG A 1 103 ? 16.482 1.274 7.687 1.00 76.75 103 ARG A CA 1
ATOM 781 C C . ARG A 1 103 ? 17.245 2.468 7.140 1.00 76.75 103 ARG A C 1
ATOM 783 O O . ARG A 1 103 ? 17.299 2.662 5.930 1.00 76.75 103 ARG A O 1
ATOM 790 N N . THR A 1 104 ? 17.847 3.256 8.018 1.00 68.50 104 THR A N 1
ATOM 791 C CA . THR A 1 104 ? 18.806 4.280 7.611 1.00 68.50 104 THR A CA 1
ATOM 792 C C . THR A 1 104 ? 20.202 3.672 7.661 1.00 68.50 104 THR A C 1
ATOM 794 O O . THR A 1 104 ? 20.710 3.315 8.722 1.00 68.50 104 THR A O 1
ATOM 797 N N . HIS A 1 105 ? 20.845 3.528 6.504 1.00 57.91 105 HIS A N 1
ATOM 798 C CA . HIS A 1 105 ? 22.287 3.318 6.487 1.00 57.91 105 HIS A CA 1
ATOM 799 C C . HIS A 1 105 ? 22.936 4.662 6.824 1.00 57.91 105 HIS A C 1
ATOM 801 O O . HIS A 1 105 ? 22.957 5.564 5.987 1.00 57.91 105 HIS A O 1
ATOM 807 N N . ARG A 1 106 ? 23.456 4.823 8.046 1.00 53.28 106 ARG A N 1
ATOM 808 C CA . ARG A 1 106 ? 24.472 5.856 8.272 1.00 53.28 106 ARG A CA 1
ATOM 809 C C . ARG A 1 106 ? 25.695 5.435 7.460 1.00 53.28 106 ARG A C 1
ATOM 811 O O . ARG A 1 106 ? 26.268 4.385 7.739 1.00 53.28 106 ARG A O 1
ATOM 818 N N . LYS A 1 107 ? 26.064 6.218 6.443 1.00 53.16 107 LYS A N 1
ATOM 819 C CA . LYS A 1 107 ? 27.446 6.197 5.956 1.00 53.16 107 LYS A CA 1
ATOM 820 C C . LYS A 1 107 ? 28.308 6.637 7.145 1.00 53.16 107 LYS A C 1
ATOM 822 O O . LYS A 1 107 ? 28.042 7.706 7.695 1.00 53.16 107 LYS A O 1
ATOM 827 N N . GLN A 1 108 ? 29.201 5.760 7.606 1.00 43.25 108 GLN A N 1
ATOM 828 C CA . GLN A 1 108 ? 30.350 6.183 8.409 1.00 43.25 108 GLN A CA 1
ATOM 829 C C . GLN A 1 108 ? 31.286 7.001 7.526 1.00 43.25 108 GLN A C 1
ATOM 831 O O . GLN A 1 108 ? 31.348 6.687 6.312 1.00 43.25 108 GLN A O 1
#

Secondary structure (DSSP, 8-state):
-EEEE-TT--EEEE-TTSS-EEESS-TT-SSEEEEEEEE-TTSSEEEEEEEE-S-TT-TTS-EEEEEEEETTT--EEEEEE-SS-EEEEEE-TTSS-EEEEE------

Radius of gyration: 14.27 Å; Cα contacts (8 Å, |Δi|>4): 228; chains: 1; bounding box: 44×28×33 Å

Sequence (108 aa):
RIACLTREGQINIVSPDGREHVALADPSDTKTRYTMPVWSPSGDMVASVAFTGTALNSKVDSRHTLTVFQSRNGDCCFSLALSFSPYCLQWSKSGTNICYLSRTHRKQ

Mean predicted aligned error: 5.33 Å

Nearest PDB structures (foldseek):
  8bda-assembly1_C  TM=7.767E-01  e=2.798E-02  Chlamydomonas reinhardtii
  8ood-assembly1_A  TM=6.665E-01  e=9.832E-02  Homo sapiens
  9b9w-assembly1_B  TM=6.629E-01  e=9.310E-02  Homo sapiens
  2k54-assembly1_A  TM=5.766E-01  e=4.761E+00  Agrobacterium fabrum str. C58

Foldseek 3Di:
DDWDADPLQWIKDADPVRPDIAGLDDPPPSFKHWDDWDAQLVRQKIWIWIWGDDDPPPPPDTFIKIWMAGRPHNDTPDIGTDPFDFPHWYADNVSPDIDTDGDDPDDD

pLDDT: mean 88.07, std 13.95, range [43.25, 98.19]